Protein AF-A0A975SYF8-F1 (afdb_monomer_lite)

Radius of gyration: 18.4 Å; chains: 1; bounding box: 48×23×55 Å

Secondary structure (DSSP, 8-state):
----------EEEETTEEEEPPHHHHHHHTTPPP-S---HHHHHHHHHHHHHHHHTTTTHHHHHHHHHHHHHHHHHHHHHHHHHTT---TT------SSPP--------PPPP-

pLDDT: mean 90.51, std 9.13, range [39.94, 97.56]

Structure (mmCIF, N/CA/C/O backbone):
data_AF-A0A975SYF8-F1
#
_entry.id   AF-A0A975SYF8-F1
#
loop_
_atom_site.group_PDB
_atom_site.id
_atom_site.type_symbol
_atom_site.label_atom_id
_atom_site.label_alt_id
_atom_site.label_comp_id
_atom_site.label_asym_id
_atom_site.label_entity_id
_atom_site.label_seq_id
_atom_site.pdbx_PDB_ins_code
_atom_site.Cartn_x
_atom_site.Cartn_y
_atom_site.Cartn_z
_atom_site.occupancy
_atom_site.B_iso_or_equiv
_atom_site.auth_seq_id
_atom_site.auth_comp_id
_atom_site.auth_asym_id
_atom_site.auth_atom_id
_atom_site.pdbx_PDB_model_num
ATOM 1 N N . MET A 1 1 ? -13.168 -9.586 18.277 1.00 66.31 1 MET A N 1
ATOM 2 C CA . MET A 1 1 ? -13.260 -10.196 16.934 1.00 66.31 1 MET A CA 1
ATOM 3 C C . MET A 1 1 ? -12.189 -9.547 16.083 1.00 66.31 1 MET A C 1
ATOM 5 O O . MET A 1 1 ? -12.018 -8.342 16.220 1.00 66.31 1 MET A O 1
ATOM 9 N N . VAL A 1 2 ? -11.460 -10.332 15.295 1.00 74.56 2 VAL A N 1
ATOM 10 C CA . VAL A 1 2 ? -10.488 -9.844 14.306 1.00 74.56 2 VAL A CA 1
ATOM 11 C C . VAL A 1 2 ? -11.152 -9.941 12.933 1.00 74.56 2 VAL A C 1
ATOM 13 O O . VAL A 1 2 ? -11.939 -10.861 12.712 1.00 74.56 2 VAL A O 1
ATOM 16 N N . VAL A 1 3 ? -10.892 -8.968 12.065 1.00 82.06 3 VAL A N 1
ATOM 17 C CA . VAL A 1 3 ? -11.320 -8.963 10.662 1.00 82.06 3 VAL A CA 1
ATOM 18 C C . VAL A 1 3 ? -10.054 -8.895 9.821 1.00 82.06 3 VAL A C 1
ATOM 20 O O . VAL A 1 3 ? -9.170 -8.101 10.132 1.00 82.06 3 VAL A O 1
ATOM 23 N N . GLU A 1 4 ? -9.973 -9.736 8.797 1.00 86.25 4 GLU A N 1
ATOM 24 C CA . GLU A 1 4 ? -8.899 -9.713 7.806 1.00 86.25 4 GLU A CA 1
ATOM 25 C C . GLU A 1 4 ? -9.446 -9.135 6.504 1.00 86.25 4 GLU A C 1
ATOM 27 O O . GLU A 1 4 ? -10.523 -9.525 6.048 1.00 86.25 4 GLU A O 1
ATOM 32 N N . GLU A 1 5 ? -8.713 -8.193 5.919 1.00 87.31 5 GLU A N 1
ATOM 33 C CA . GLU A 1 5 ? -9.082 -7.541 4.668 1.00 87.31 5 GLU A CA 1
ATOM 34 C C . GLU A 1 5 ? -7.820 -7.258 3.850 1.00 87.31 5 GLU A C 1
ATOM 36 O O . GLU A 1 5 ? -6.797 -6.846 4.399 1.00 87.31 5 GLU A O 1
ATOM 41 N N . ALA A 1 6 ? -7.890 -7.493 2.539 1.00 91.31 6 ALA A N 1
ATOM 42 C CA . ALA A 1 6 ? -6.802 -7.228 1.609 1.00 91.31 6 ALA A CA 1
ATOM 43 C C . ALA A 1 6 ? -7.186 -6.063 0.696 1.00 91.31 6 ALA A C 1
ATOM 45 O O . ALA A 1 6 ? -8.234 -6.092 0.052 1.00 91.31 6 ALA A O 1
ATOM 46 N N . HIS A 1 7 ? -6.308 -5.066 0.620 1.00 92.06 7 HIS A N 1
ATOM 47 C CA . HIS A 1 7 ? -6.491 -3.874 -0.204 1.00 92.06 7 HIS A CA 1
ATOM 48 C C . HIS A 1 7 ? -5.339 -3.727 -1.186 1.00 92.06 7 HIS A C 1
ATOM 50 O O . HIS A 1 7 ? -4.208 -4.127 -0.907 1.00 92.06 7 HIS A O 1
ATOM 56 N N . LEU A 1 8 ? -5.632 -3.130 -2.336 1.00 94.81 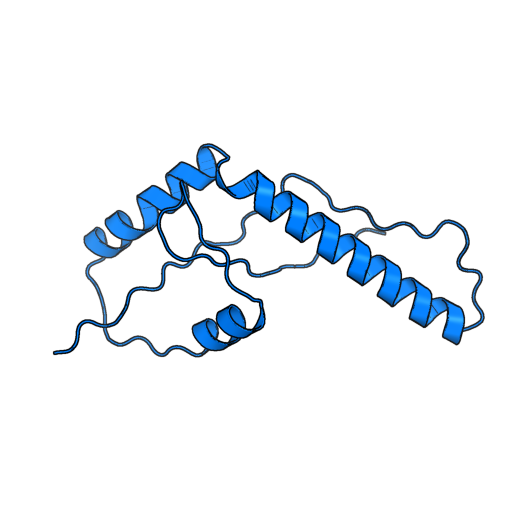8 LEU A N 1
ATOM 57 C CA . LEU A 1 8 ? -4.624 -2.790 -3.327 1.00 94.81 8 LEU A CA 1
ATOM 58 C C . LEU A 1 8 ? -4.226 -1.329 -3.160 1.00 94.81 8 LEU A C 1
ATOM 60 O O . LEU A 1 8 ? -5.080 -0.454 -3.077 1.00 94.81 8 LEU A O 1
ATOM 64 N N . ALA A 1 9 ? -2.923 -1.081 -3.169 1.00 95.56 9 ALA A N 1
ATOM 65 C CA . ALA A 1 9 ? -2.353 0.247 -3.291 1.00 95.56 9 ALA A CA 1
ATOM 66 C C . ALA A 1 9 ? -1.379 0.227 -4.470 1.00 95.56 9 ALA A C 1
ATOM 68 O O . ALA A 1 9 ? -0.606 -0.722 -4.625 1.00 95.56 9 ALA A O 1
ATOM 69 N N . ALA A 1 10 ? -1.418 1.258 -5.308 1.00 96.81 10 ALA A N 1
ATOM 70 C CA . ALA A 1 10 ? -0.513 1.381 -6.441 1.00 96.81 10 ALA A CA 1
ATOM 71 C C . ALA A 1 10 ? -0.025 2.818 -6.585 1.00 96.81 10 ALA A C 1
ATOM 73 O O . ALA A 1 10 ? -0.711 3.769 -6.210 1.00 96.81 10 ALA A O 1
ATOM 74 N N . PHE A 1 11 ? 1.155 2.968 -7.170 1.00 97.38 11 PHE A N 1
ATOM 75 C CA . PHE A 1 11 ? 1.750 4.261 -7.459 1.00 97.38 11 PHE A CA 1
ATOM 76 C C . PHE A 1 11 ? 2.434 4.248 -8.828 1.00 97.38 11 PHE A C 1
ATOM 78 O O . PHE A 1 11 ? 2.736 3.195 -9.390 1.00 97.38 11 PHE A O 1
ATOM 85 N N . THR A 1 12 ? 2.695 5.443 -9.345 1.00 96.38 12 THR A N 1
ATOM 86 C CA . THR A 1 12 ? 3.597 5.693 -10.478 1.00 96.38 12 THR A CA 1
ATOM 87 C C . THR A 1 12 ? 4.812 6.494 -10.014 1.00 96.38 12 THR A C 1
ATOM 89 O O . THR A 1 12 ? 4.815 7.047 -8.914 1.00 96.38 12 THR A O 1
ATOM 92 N N . GLY A 1 13 ? 5.858 6.562 -10.838 1.00 93.81 13 GLY A N 1
ATOM 93 C CA . GLY A 1 13 ? 7.137 7.161 -10.448 1.00 93.81 13 GLY A CA 1
ATOM 94 C C . GLY A 1 13 ? 8.066 6.149 -9.779 1.00 93.81 13 GLY A C 1
ATOM 95 O O . GLY A 1 13 ? 7.937 4.944 -9.995 1.00 93.81 13 GLY A O 1
ATOM 96 N N . THR A 1 14 ? 9.037 6.636 -9.008 1.00 93.75 14 THR A N 1
ATOM 97 C CA . THR A 1 14 ? 9.987 5.773 -8.293 1.00 93.75 14 THR A CA 1
ATOM 98 C C . THR A 1 14 ? 9.456 5.422 -6.900 1.00 93.75 14 THR A C 1
ATOM 100 O O . THR A 1 14 ? 8.716 6.215 -6.319 1.00 93.75 14 THR A O 1
ATOM 103 N N . PRO A 1 15 ? 9.854 4.280 -6.314 1.00 93.75 15 PRO A N 1
ATOM 104 C CA . PRO A 1 15 ? 9.462 3.918 -4.949 1.00 93.75 15 PRO A CA 1
ATOM 105 C C . PRO A 1 15 ? 9.889 4.934 -3.874 1.00 93.75 15 PRO A C 1
ATOM 107 O O . PRO A 1 15 ? 9.246 5.025 -2.834 1.00 93.75 15 PRO A O 1
ATOM 110 N N . ASP A 1 16 ? 10.942 5.718 -4.130 1.00 92.12 16 ASP A N 1
ATOM 111 C CA . ASP A 1 16 ? 11.415 6.774 -3.221 1.00 92.12 16 ASP A CA 1
ATOM 112 C C . ASP A 1 16 ? 10.611 8.079 -3.334 1.00 92.12 16 ASP A C 1
ATOM 114 O O . ASP A 1 16 ? 10.655 8.919 -2.438 1.00 92.12 16 ASP A O 1
ATOM 118 N N . ASN A 1 17 ? 9.886 8.269 -4.439 1.00 94.06 17 ASN A N 1
ATOM 119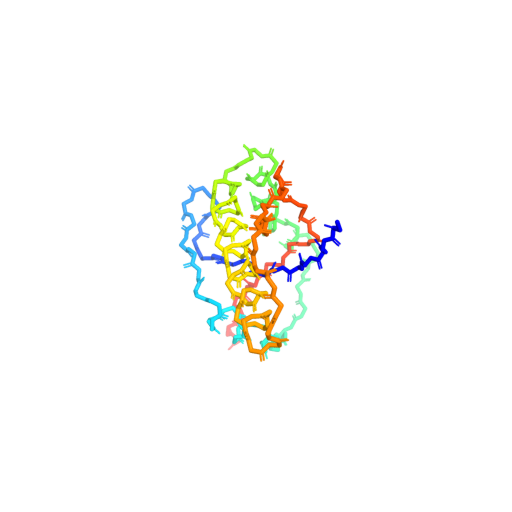 C CA . ASN A 1 17 ? 9.007 9.416 -4.651 1.00 94.06 17 ASN A CA 1
ATOM 120 C C . ASN A 1 17 ? 7.716 8.978 -5.373 1.00 94.06 17 ASN A C 1
ATOM 122 O O . ASN A 1 17 ? 7.502 9.328 -6.542 1.00 94.06 17 ASN A O 1
ATOM 126 N N . PRO A 1 18 ? 6.878 8.163 -4.706 1.00 96.69 18 PRO A N 1
ATOM 127 C CA . PRO A 1 18 ? 5.714 7.554 -5.325 1.00 96.69 18 PRO A CA 1
ATOM 128 C C . PRO A 1 18 ? 4.589 8.576 -5.507 1.00 96.69 18 PRO A C 1
ATOM 130 O O . PRO A 1 18 ? 4.232 9.318 -4.593 1.00 96.69 18 PRO A O 1
ATOM 133 N N . THR A 1 19 ? 3.965 8.563 -6.681 1.00 97.56 19 THR A N 1
ATOM 134 C CA . THR A 1 19 ? 2.681 9.231 -6.924 1.00 97.56 19 THR A CA 1
ATOM 135 C C . THR A 1 19 ? 1.569 8.195 -6.825 1.00 97.56 19 THR A C 1
ATOM 137 O O . THR A 1 19 ? 1.345 7.431 -7.768 1.00 97.56 19 THR A O 1
ATOM 140 N N . TRP A 1 20 ? 0.913 8.135 -5.666 1.00 97.44 20 TRP A N 1
ATOM 141 C CA . TRP A 1 20 ? -0.156 7.178 -5.375 1.00 97.44 20 TRP A CA 1
ATOM 142 C C . TRP A 1 20 ? -1.385 7.399 -6.259 1.00 97.44 20 TRP A C 1
ATOM 144 O O . TRP A 1 20 ? -1.769 8.533 -6.549 1.00 97.44 20 TRP A O 1
ATOM 154 N N . LEU A 1 21 ? -1.982 6.296 -6.702 1.00 97.38 21 LEU A N 1
ATOM 155 C CA . LEU A 1 21 ? -3.132 6.274 -7.598 1.00 97.38 21 LEU A CA 1
ATOM 156 C C . LEU A 1 21 ? -4.441 6.141 -6.813 1.00 97.38 21 LEU A C 1
ATOM 158 O O . LEU A 1 21 ? -4.457 5.618 -5.702 1.00 97.38 21 LEU A O 1
ATOM 162 N N . SER A 1 2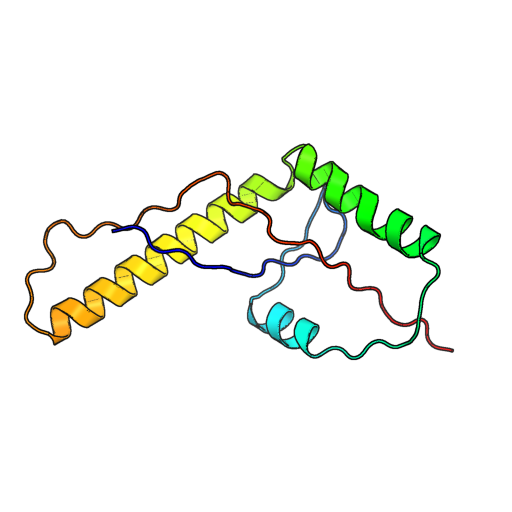2 ? -5.546 6.588 -7.411 1.00 96.19 22 SER A N 1
ATOM 163 C CA . SER A 1 22 ? -6.885 6.374 -6.853 1.00 96.19 22 SER A CA 1
ATOM 164 C C . SER A 1 22 ? -7.334 4.918 -6.997 1.00 96.19 22 SER A C 1
ATOM 166 O O . SER A 1 22 ? -6.971 4.258 -7.972 1.00 96.19 22 SER A O 1
ATOM 168 N N . ASP A 1 23 ? -8.208 4.457 -6.098 1.00 93.75 23 ASP A N 1
ATOM 169 C CA . ASP A 1 23 ? -8.822 3.118 -6.150 1.00 93.75 23 ASP A CA 1
ATOM 170 C C . ASP A 1 23 ? -9.458 2.816 -7.522 1.00 93.75 23 ASP A C 1
ATOM 172 O O . ASP A 1 23 ? -9.348 1.701 -8.029 1.00 93.75 23 ASP A O 1
ATOM 176 N N . GLU A 1 24 ? -10.070 3.818 -8.163 1.00 96.06 24 GLU A N 1
ATOM 177 C CA . GLU A 1 24 ? -10.634 3.708 -9.517 1.00 96.06 24 GLU A CA 1
ATOM 178 C C . GLU A 1 24 ? -9.554 3.410 -10.567 1.00 96.06 24 GLU A C 1
ATOM 180 O O . GLU A 1 24 ? -9.685 2.466 -11.346 1.00 96.06 24 GLU A O 1
ATOM 185 N N . THR A 1 25 ? -8.444 4.155 -10.538 1.00 96.56 25 THR A N 1
ATOM 186 C CA . THR A 1 25 ? -7.321 3.938 -11.463 1.00 96.56 25 THR A CA 1
ATOM 187 C C . THR A 1 25 ? -6.698 2.560 -11.245 1.00 96.56 25 THR A C 1
ATOM 189 O O . THR A 1 25 ? -6.361 1.868 -12.206 1.00 96.56 25 THR A O 1
ATOM 192 N N . VAL A 1 26 ? -6.563 2.129 -9.986 1.00 96.06 26 VAL A N 1
ATOM 193 C CA . VAL A 1 26 ? -6.070 0.786 -9.652 1.00 96.06 26 VAL A CA 1
ATOM 194 C C . VAL A 1 26 ? -7.00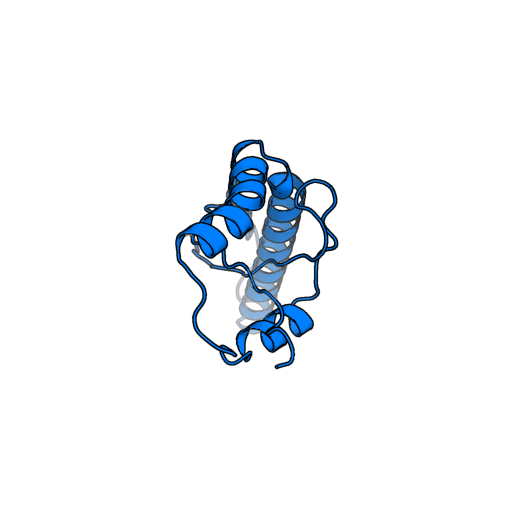4 -0.288 -10.206 1.00 96.06 26 VAL A C 1
ATOM 196 O O . VAL A 1 26 ? -6.538 -1.229 -10.847 1.00 96.06 26 VAL A O 1
ATOM 199 N N . ALA A 1 27 ? -8.317 -0.138 -10.021 1.00 94.75 27 ALA A N 1
ATOM 200 C CA . ALA A 1 27 ? -9.308 -1.078 -10.538 1.00 94.75 27 ALA A CA 1
ATOM 201 C C . ALA A 1 27 ? -9.282 -1.182 -12.072 1.00 94.75 27 ALA A C 1
ATOM 203 O O . ALA A 1 27 ? -9.494 -2.268 -12.616 1.00 94.75 27 ALA A O 1
ATOM 204 N N . ASP A 1 28 ? -8.998 -0.085 -12.775 1.00 94.69 28 ASP A N 1
ATOM 205 C CA . ASP A 1 28 ? -8.822 -0.093 -14.227 1.00 94.69 28 ASP A CA 1
ATOM 206 C C . ASP A 1 28 ? -7.523 -0.776 -14.662 1.00 94.69 28 ASP A C 1
ATOM 208 O O . ASP A 1 28 ? -7.541 -1.564 -15.611 1.00 94.69 28 ASP A O 1
ATOM 212 N N . LEU A 1 29 ? -6.417 -0.570 -13.941 1.00 93.12 29 LEU A N 1
ATOM 213 C CA . LEU A 1 29 ? -5.148 -1.252 -14.220 1.00 93.12 29 LEU A CA 1
ATOM 214 C C . LEU A 1 29 ? -5.267 -2.776 -14.109 1.00 93.12 29 LEU A C 1
ATOM 216 O O . LEU A 1 29 ? -4.689 -3.493 -14.923 1.00 93.12 29 LEU A O 1
ATOM 220 N N . LEU A 1 30 ? -6.063 -3.289 -13.168 1.00 91.81 30 LEU A N 1
ATOM 221 C CA . LEU A 1 30 ? -6.294 -4.734 -13.020 1.00 91.81 30 LEU A CA 1
ATOM 222 C C . LEU A 1 30 ? -7.003 -5.373 -14.223 1.00 91.81 30 LEU A C 1
ATOM 224 O O . LEU A 1 30 ? -6.979 -6.595 -14.364 1.00 91.81 30 LEU A O 1
ATOM 228 N N . LYS A 1 31 ? -7.630 -4.571 -15.091 1.00 93.69 31 LYS A N 1
ATOM 229 C CA . LYS A 1 31 ? -8.272 -5.041 -16.328 1.00 93.69 31 LYS A CA 1
ATOM 230 C C . LYS A 1 31 ? -7.287 -5.124 -17.499 1.00 93.69 31 LYS A C 1
ATOM 232 O O . LYS A 1 31 ? -7.677 -5.565 -18.579 1.00 93.69 31 LYS A O 1
ATOM 237 N N . ALA A 1 32 ? -6.039 -4.683 -17.321 1.00 91.25 32 ALA A N 1
ATOM 238 C CA . ALA A 1 32 ? -5.043 -4.689 -18.382 1.00 91.25 32 ALA A CA 1
ATOM 239 C C . ALA A 1 32 ? -4.724 -6.118 -18.845 1.00 91.25 32 ALA A C 1
ATOM 241 O O . ALA A 1 32 ? -4.511 -7.029 -18.046 1.00 91.25 32 ALA A O 1
ATOM 242 N N . THR A 1 33 ? -4.646 -6.304 -20.161 1.00 89.56 33 THR A N 1
ATOM 243 C CA . THR A 1 33 ? -4.231 -7.569 -20.772 1.00 89.56 33 THR A CA 1
ATOM 244 C C . THR A 1 33 ? -2.728 -7.553 -21.052 1.00 89.56 33 THR A C 1
ATOM 246 O O . THR A 1 33 ? -2.239 -6.555 -21.591 1.00 89.56 33 THR A O 1
ATOM 249 N N . PRO A 1 34 ? -1.984 -8.636 -20.762 1.00 88.00 34 PRO A N 1
ATOM 250 C CA . PRO A 1 34 ? -0.566 -8.719 -21.099 1.00 88.00 34 PRO A CA 1
ATOM 251 C C . PRO A 1 34 ? -0.328 -8.489 -22.597 1.00 88.00 34 PRO A C 1
ATOM 253 O O . PRO A 1 34 ? -0.922 -9.167 -23.433 1.00 88.00 34 PRO A O 1
ATOM 256 N N . ALA A 1 35 ? 0.562 -7.554 -22.937 1.00 88.75 35 ALA A N 1
ATOM 257 C CA . ALA A 1 35 ? 0.931 -7.276 -24.329 1.00 88.75 35 ALA A CA 1
ATOM 258 C C . ALA A 1 35 ? 1.900 -8.324 -24.913 1.00 88.75 35 ALA A C 1
ATOM 260 O O . ALA A 1 35 ? 2.051 -8.436 -26.126 1.00 88.75 35 ALA A O 1
ATOM 261 N N . GLY A 1 36 ? 2.566 -9.097 -24.054 1.00 87.94 36 GLY A N 1
ATOM 262 C CA . GLY A 1 36 ? 3.528 -10.118 -24.445 1.00 87.94 36 GLY A CA 1
ATOM 263 C C . GLY A 1 36 ? 4.329 -10.625 -23.251 1.00 87.94 36 GLY A C 1
ATOM 264 O O . GLY A 1 36 ? 4.172 -10.147 -22.128 1.00 87.94 36 GLY A O 1
ATOM 265 N N . ASN A 1 37 ? 5.200 -11.599 -23.509 1.00 87.38 37 ASN A N 1
ATOM 266 C CA . ASN A 1 37 ? 6.124 -12.117 -22.506 1.00 87.38 37 ASN A CA 1
ATOM 267 C C . ASN A 1 37 ? 7.395 -11.268 -22.454 1.00 87.38 37 ASN A C 1
ATOM 269 O O . ASN A 1 37 ? 7.873 -10.773 -23.474 1.00 87.38 37 ASN A O 1
ATOM 273 N N . MET A 1 38 ? 7.978 -11.168 -21.266 1.00 88.50 38 MET A N 1
ATOM 274 C CA . MET A 1 38 ? 9.244 -10.484 -21.021 1.00 88.50 38 MET A CA 1
ATOM 275 C C . MET A 1 38 ? 10.267 -11.482 -20.455 1.00 88.50 38 MET A C 1
ATOM 277 O O . MET A 1 38 ? 9.871 -12.3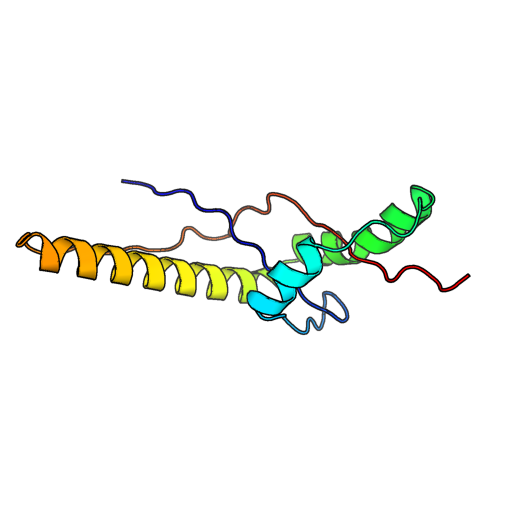78 -19.704 1.00 88.50 38 MET A O 1
ATOM 281 N N . PRO A 1 39 ? 11.572 -11.350 -20.772 1.00 93.31 39 PRO A N 1
ATOM 282 C CA . PRO A 1 39 ? 12.604 -12.167 -20.142 1.00 93.31 39 PRO A CA 1
ATOM 283 C C . PRO A 1 39 ? 12.578 -12.039 -18.613 1.00 93.31 39 PRO A C 1
ATOM 285 O O . PRO A 1 39 ? 12.489 -10.937 -18.074 1.00 93.31 39 PRO A O 1
ATOM 288 N N . GLU A 1 40 ? 12.721 -13.159 -17.904 1.00 93.50 40 GLU A N 1
ATOM 289 C CA . GLU A 1 40 ? 12.664 -13.197 -16.435 1.00 93.50 40 GLU A CA 1
ATOM 290 C C . GLU A 1 40 ? 13.698 -12.267 -15.778 1.00 93.50 40 GLU A C 1
ATOM 292 O O . GLU A 1 40 ? 13.391 -11.577 -14.806 1.00 93.50 40 GLU A O 1
ATOM 297 N N . SER A 1 41 ? 14.915 -12.203 -16.329 1.00 95.12 41 SER A N 1
ATOM 298 C CA . SER A 1 41 ? 15.980 -11.316 -15.841 1.00 95.12 41 SER A CA 1
ATOM 299 C C . SER A 1 41 ? 15.576 -9.843 -15.884 1.00 95.12 41 SER A C 1
ATOM 301 O O . SER A 1 41 ? 15.878 -9.092 -14.959 1.00 95.12 41 SER A O 1
ATOM 303 N N . MET A 1 42 ? 14.853 -9.446 -16.930 1.00 93.31 42 MET A N 1
ATOM 304 C CA . MET A 1 42 ? 14.336 -8.095 -17.090 1.00 93.31 42 MET A CA 1
ATOM 305 C C . MET A 1 42 ? 13.205 -7.825 -16.090 1.00 93.31 42 MET A C 1
ATOM 307 O O . MET A 1 42 ? 13.228 -6.801 -15.414 1.00 93.31 42 MET A O 1
ATOM 311 N N . GLY A 1 43 ? 12.275 -8.770 -15.910 1.00 93.38 43 GLY A N 1
ATOM 312 C CA . GLY A 1 43 ? 11.222 -8.659 -14.893 1.00 93.38 43 GLY A CA 1
ATOM 313 C C . GLY A 1 43 ? 11.774 -8.495 -13.473 1.00 93.38 43 GLY A C 1
ATOM 314 O O . GLY A 1 43 ? 11.322 -7.620 -12.735 1.00 93.38 43 GLY A O 1
ATOM 315 N N . LYS A 1 44 ? 12.809 -9.269 -13.115 1.00 95.50 44 LYS A N 1
ATOM 316 C CA . LYS A 1 44 ? 13.518 -9.123 -11.833 1.00 95.50 44 LYS A CA 1
ATOM 317 C C . LYS A 1 44 ? 14.145 -7.739 -11.693 1.00 95.50 44 LYS A C 1
ATOM 319 O O . LYS A 1 44 ? 13.930 -7.084 -10.682 1.00 95.50 44 LYS A O 1
ATOM 324 N N . ALA A 1 45 ? 14.857 -7.267 -12.716 1.00 94.50 45 ALA A N 1
ATOM 325 C CA . ALA A 1 45 ? 15.481 -5.946 -12.686 1.00 94.50 45 ALA A CA 1
ATOM 326 C C . ALA A 1 45 ? 14.464 -4.809 -12.472 1.00 94.50 45 ALA A C 1
ATOM 328 O O . ALA A 1 45 ? 14.768 -3.856 -11.761 1.00 94.50 45 ALA A O 1
ATOM 329 N N . PHE A 1 46 ? 13.258 -4.921 -13.039 1.00 93.25 46 PHE A N 1
ATOM 330 C CA . PHE A 1 46 ? 12.206 -3.918 -12.859 1.00 93.25 46 PHE A CA 1
ATOM 331 C C . PHE A 1 46 ? 11.581 -3.919 -11.462 1.00 93.25 46 PHE A C 1
ATOM 333 O O . PHE A 1 46 ? 11.277 -2.847 -10.946 1.00 93.25 46 PHE A O 1
ATOM 340 N N . ILE A 1 47 ? 11.371 -5.089 -10.852 1.00 95.75 47 ILE A N 1
ATOM 341 C CA . ILE A 1 47 ? 10.681 -5.175 -9.556 1.00 95.75 47 ILE A CA 1
ATOM 342 C C . ILE A 1 47 ? 11.621 -4.972 -8.358 1.00 95.75 47 ILE A C 1
ATOM 344 O O . ILE A 1 47 ? 11.170 -4.493 -7.318 1.00 95.75 47 ILE A O 1
ATOM 348 N N . THR A 1 48 ? 12.917 -5.291 -8.490 1.00 96.94 48 THR A N 1
ATOM 349 C CA . THR A 1 48 ? 13.898 -5.204 -7.392 1.00 96.94 48 THR A CA 1
ATOM 350 C C . THR A 1 48 ? 13.908 -3.845 -6.678 1.00 96.94 48 THR A C 1
ATOM 352 O O . THR A 1 48 ? 13.795 -3.859 -5.455 1.00 96.94 48 THR A O 1
ATOM 355 N N . PRO A 1 49 ? 13.942 -2.680 -7.362 1.00 96.06 49 PRO A N 1
ATOM 356 C CA . PRO A 1 49 ? 13.938 -1.386 -6.673 1.00 96.06 49 PRO A CA 1
ATOM 357 C C . PRO A 1 49 ? 12.715 -1.181 -5.768 1.00 96.06 49 PRO A C 1
ATOM 359 O O . PRO A 1 49 ? 12.826 -0.623 -4.679 1.00 96.06 49 PRO A O 1
ATOM 362 N N . THR A 1 50 ? 11.544 -1.664 -6.193 1.00 96.75 50 THR A N 1
ATOM 363 C CA . THR A 1 50 ? 10.308 -1.589 -5.403 1.00 96.75 50 THR A CA 1
ATOM 364 C C . THR A 1 50 ? 10.375 -2.494 -4.174 1.00 96.75 50 THR A C 1
ATOM 366 O O . THR A 1 50 ? 9.958 -2.087 -3.091 1.00 96.75 50 THR A O 1
ATOM 369 N N . LEU A 1 51 ? 10.932 -3.701 -4.315 1.00 97.19 51 LEU A N 1
ATOM 370 C CA . LEU A 1 51 ? 11.140 -4.615 -3.187 1.00 97.19 51 LEU A CA 1
ATOM 371 C C . LEU A 1 51 ? 12.155 -4.055 -2.182 1.00 97.19 51 LEU A C 1
ATOM 373 O O . LEU A 1 51 ? 11.931 -4.136 -0.976 1.00 97.19 51 LEU A O 1
ATOM 377 N N . ASP A 1 52 ? 13.237 -3.444 -2.663 1.00 97.44 52 ASP A N 1
ATOM 378 C CA . ASP A 1 52 ? 14.251 -2.823 -1.811 1.00 97.44 52 ASP A CA 1
ATOM 379 C C . ASP A 1 52 ? 13.668 -1.649 -1.014 1.00 97.44 52 ASP A C 1
ATOM 381 O O . ASP A 1 52 ? 13.874 -1.572 0.197 1.00 97.44 52 ASP A O 1
ATOM 385 N N . ALA A 1 53 ? 12.879 -0.781 -1.652 1.00 96.06 53 ALA A N 1
ATOM 386 C CA . ALA A 1 53 ? 12.203 0.330 -0.982 1.00 96.06 53 ALA A CA 1
ATOM 387 C C . ALA A 1 53 ? 11.150 -0.135 0.042 1.00 96.06 53 ALA A C 1
ATOM 389 O O . ALA A 1 53 ? 11.007 0.474 1.104 1.00 96.06 53 ALA A O 1
ATOM 390 N N . LEU A 1 54 ? 10.438 -1.237 -0.234 1.00 95.44 54 LEU A N 1
ATOM 391 C CA . LEU A 1 54 ? 9.551 -1.879 0.744 1.00 95.44 54 LEU A CA 1
ATOM 392 C C . LEU A 1 54 ? 10.331 -2.371 1.966 1.00 95.44 54 LEU A C 1
ATOM 394 O O . LEU A 1 54 ? 9.948 -2.059 3.092 1.00 95.44 54 LEU A O 1
ATOM 398 N N . ASN A 1 55 ? 11.445 -3.077 1.755 1.00 95.69 55 ASN A N 1
ATOM 399 C CA . ASN A 1 55 ? 12.300 -3.581 2.835 1.00 95.69 55 ASN A CA 1
ATOM 400 C C . ASN A 1 55 ? 12.922 -2.453 3.670 1.00 95.69 55 ASN A C 1
ATOM 402 O O . ASN A 1 55 ? 13.118 -2.607 4.874 1.00 95.69 55 ASN A O 1
ATOM 406 N N . GLN A 1 56 ? 13.211 -1.312 3.043 1.00 95.88 56 GLN A N 1
ATOM 407 C CA . GLN A 1 56 ? 13.714 -0.108 3.711 1.00 95.88 56 GLN A CA 1
ATOM 408 C C . GLN A 1 56 ? 12.607 0.698 4.411 1.00 95.88 56 GLN A C 1
ATOM 410 O O . GLN A 1 56 ? 12.896 1.658 5.123 1.00 95.88 56 GLN A O 1
ATOM 415 N N . GLY A 1 57 ? 11.338 0.316 4.245 1.00 95.19 57 GLY A N 1
ATOM 416 C CA . GLY A 1 57 ? 10.206 0.958 4.905 1.00 95.19 57 GLY A CA 1
ATOM 417 C C . GLY A 1 57 ? 9.665 2.203 4.193 1.00 95.19 57 GLY A C 1
ATOM 418 O O . GLY A 1 57 ? 8.749 2.834 4.719 1.00 95.19 57 GLY A O 1
ATOM 419 N N . HIS A 1 58 ? 10.171 2.560 3.005 1.00 95.38 58 HIS A N 1
ATOM 420 C CA . HIS A 1 58 ? 9.862 3.834 2.331 1.00 95.38 58 HIS A CA 1
ATOM 421 C C . HIS A 1 58 ? 8.367 4.001 2.023 1.00 95.38 58 HIS A C 1
ATOM 423 O O . HIS A 1 58 ? 7.832 5.106 2.078 1.00 95.38 58 HIS A O 1
ATOM 429 N N . LEU A 1 59 ? 7.669 2.896 1.750 1.00 96.00 59 LEU A N 1
ATOM 430 C CA . LEU A 1 59 ? 6.248 2.912 1.395 1.00 96.00 59 LEU A CA 1
ATOM 431 C C . LEU A 1 59 ? 5.311 2.758 2.605 1.00 96.00 59 LEU A C 1
ATOM 433 O O . LEU A 1 59 ? 4.111 3.010 2.490 1.00 96.00 59 LEU A O 1
ATOM 437 N N . PHE A 1 60 ? 5.827 2.372 3.778 1.00 95.94 60 PHE A N 1
ATOM 438 C CA . PHE A 1 60 ? 4.988 2.000 4.924 1.00 95.94 60 PHE A CA 1
ATOM 439 C C . PHE A 1 60 ? 4.254 3.172 5.569 1.00 95.94 60 PHE A C 1
ATOM 441 O O . PHE A 1 60 ? 3.231 2.940 6.212 1.00 95.94 60 PHE A O 1
ATOM 448 N N . ALA A 1 61 ? 4.723 4.410 5.387 1.00 95.44 61 ALA A N 1
ATOM 449 C CA . ALA A 1 61 ? 3.992 5.590 5.843 1.00 95.44 61 ALA A CA 1
ATOM 450 C C . ALA A 1 61 ? 2.612 5.664 5.166 1.00 95.44 61 ALA A C 1
ATOM 452 O O . ALA A 1 61 ? 1.589 5.628 5.842 1.00 95.44 61 ALA A O 1
ATOM 453 N N . HIS A 1 62 ? 2.578 5.624 3.830 1.00 95.81 62 HIS A N 1
ATOM 454 C CA . HIS A 1 62 ? 1.319 5.651 3.086 1.00 95.81 62 HIS A CA 1
ATOM 455 C C . HIS A 1 62 ? 0.459 4.408 3.347 1.00 95.81 62 HIS A C 1
ATOM 457 O O . HIS A 1 62 ? -0.745 4.523 3.551 1.00 95.81 62 HIS A O 1
ATOM 463 N N . LEU A 1 63 ? 1.066 3.216 3.391 1.00 96.12 63 LEU A N 1
ATOM 464 C CA . LEU A 1 63 ? 0.323 1.985 3.683 1.00 96.12 63 LEU A CA 1
ATOM 465 C C . LEU A 1 63 ? -0.306 2.007 5.086 1.00 96.12 63 LEU A C 1
ATOM 467 O O . LEU A 1 63 ? -1.406 1.493 5.282 1.00 96.12 63 LEU A O 1
ATOM 471 N N . SER A 1 64 ? 0.360 2.642 6.054 1.00 96.19 64 SER A N 1
ATOM 472 C CA . SER A 1 64 ? -0.179 2.844 7.401 1.00 96.19 64 SER A CA 1
ATOM 473 C C . SER A 1 64 ? -1.370 3.801 7.409 1.00 96.19 64 SER A C 1
ATOM 475 O O . SER A 1 64 ? -2.332 3.544 8.133 1.00 96.19 64 SER A O 1
ATOM 477 N N . ASP A 1 65 ? -1.324 4.878 6.626 1.00 96.50 65 ASP A N 1
ATOM 478 C CA . ASP A 1 65 ? -2.424 5.846 6.511 1.00 96.50 65 ASP A CA 1
ATOM 479 C C . ASP A 1 65 ? -3.630 5.246 5.772 1.00 96.50 65 ASP A C 1
ATOM 481 O O . ASP A 1 65 ? -4.785 5.431 6.172 1.00 96.50 65 ASP A O 1
ATOM 485 N N . ALA A 1 66 ? -3.369 4.457 4.726 1.00 95.31 66 ALA A N 1
ATOM 486 C CA . ALA A 1 66 ? -4.396 3.705 4.016 1.00 95.31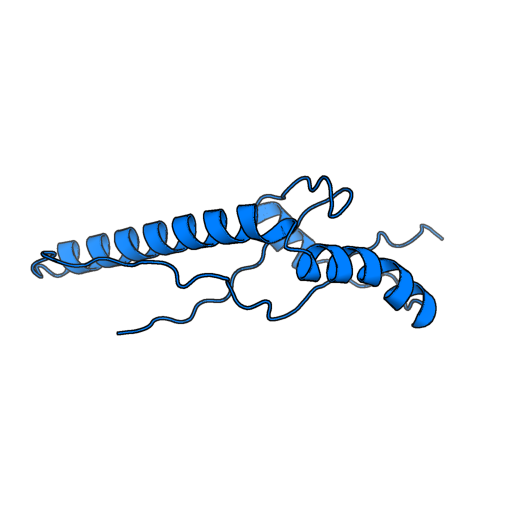 66 ALA A CA 1
ATOM 487 C C . ALA A 1 66 ? -5.089 2.702 4.953 1.00 95.31 66 ALA A C 1
ATOM 489 O O . ALA A 1 66 ? -6.317 2.634 4.987 1.00 95.31 66 ALA A O 1
ATOM 490 N N . ALA A 1 67 ? -4.325 1.980 5.780 1.00 95.31 67 ALA A N 1
ATOM 491 C CA . ALA A 1 67 ? -4.880 1.046 6.756 1.00 95.31 67 ALA A CA 1
ATOM 492 C C . ALA A 1 67 ? -5.778 1.735 7.800 1.00 95.31 67 ALA A C 1
ATOM 494 O O . ALA A 1 67 ? -6.843 1.210 8.130 1.00 95.31 67 ALA A O 1
ATOM 495 N N . ASP A 1 68 ? -5.397 2.921 8.292 1.00 96.00 68 ASP A N 1
ATOM 496 C CA . ASP A 1 68 ? -6.246 3.700 9.207 1.00 96.00 68 ASP A CA 1
ATOM 497 C C . ASP A 1 68 ? -7.539 4.160 8.535 1.00 96.00 68 ASP A C 1
ATOM 499 O O . ASP A 1 68 ? -8.611 4.082 9.138 1.00 96.00 68 ASP A O 1
ATOM 503 N N . THR A 1 69 ? -7.448 4.589 7.276 1.00 95.06 69 THR A N 1
ATOM 504 C CA . THR A 1 69 ? -8.616 4.983 6.482 1.00 95.06 69 THR A CA 1
ATOM 505 C C . THR A 1 69 ? -9.593 3.814 6.346 1.00 95.06 69 THR A C 1
ATOM 507 O O . THR A 1 69 ? -10.778 3.963 6.643 1.00 95.06 69 THR A O 1
ATOM 510 N N . LYS A 1 70 ? -9.101 2.614 6.009 1.00 93.31 70 LYS A N 1
ATOM 511 C CA . LYS A 1 70 ? -9.931 1.400 5.916 1.00 93.31 70 LYS A CA 1
ATOM 512 C C . LYS A 1 70 ? -10.519 0.977 7.261 1.00 93.31 70 LYS A C 1
ATOM 514 O O . LYS A 1 70 ? -11.692 0.613 7.331 1.00 93.31 70 LYS A O 1
ATOM 519 N N . ALA A 1 71 ? -9.762 1.100 8.351 1.00 93.50 71 ALA A N 1
ATOM 520 C CA . ALA A 1 71 ? -10.292 0.861 9.692 1.00 93.50 71 ALA A CA 1
ATOM 521 C C . ALA A 1 71 ? -11.458 1.809 10.027 1.00 93.50 71 ALA A C 1
ATOM 523 O O . ALA A 1 71 ? -12.457 1.364 10.598 1.00 93.50 71 ALA A O 1
ATOM 524 N N . GLN A 1 72 ? -11.365 3.086 9.641 1.00 94.38 72 GLN A N 1
ATOM 525 C CA . GLN A 1 72 ? -12.439 4.062 9.838 1.00 94.38 72 GLN A CA 1
ATOM 526 C C . GLN A 1 72 ? -13.668 3.754 8.968 1.00 94.38 72 GLN A C 1
ATOM 528 O O . GLN A 1 72 ? -14.787 3.748 9.481 1.00 94.38 72 GLN A O 1
ATOM 533 N N . GLU A 1 73 ? -13.477 3.429 7.685 1.00 92.56 73 GLU A N 1
ATOM 534 C CA . GLU A 1 73 ? -14.565 3.025 6.778 1.00 92.56 73 GLU A CA 1
ATOM 535 C C . GLU A 1 73 ? -15.339 1.811 7.322 1.00 92.56 73 GLU A C 1
ATOM 537 O O . GLU A 1 73 ? -16.578 1.775 7.287 1.00 92.56 73 GLU A O 1
ATOM 542 N N . LEU A 1 74 ? -14.616 0.832 7.875 1.00 91.31 74 LEU A N 1
ATOM 543 C CA . LEU A 1 74 ? -15.194 -0.363 8.479 1.00 91.31 74 LEU A CA 1
ATOM 544 C C . LEU A 1 74 ? -15.938 -0.051 9.789 1.00 91.31 74 LEU A C 1
ATOM 546 O O . LEU A 1 74 ? -17.045 -0.562 9.996 1.00 91.31 74 LEU A O 1
ATOM 550 N N . ASP A 1 75 ? -15.378 0.804 10.655 1.00 92.19 75 ASP A N 1
ATOM 551 C CA . ASP A 1 75 ? -16.056 1.289 11.868 1.00 92.19 75 ASP A CA 1
ATOM 552 C C . ASP A 1 75 ? -17.388 1.958 11.503 1.00 92.19 75 ASP A C 1
ATOM 554 O O . ASP A 1 75 ? -18.440 1.574 12.025 1.00 92.19 75 ASP A O 1
ATOM 558 N N . ASP A 1 76 ? -17.370 2.877 10.535 1.00 91.88 76 ASP A N 1
ATOM 559 C CA . ASP A 1 76 ? -18.552 3.605 10.074 1.00 91.88 76 ASP A CA 1
ATOM 560 C C . ASP A 1 76 ? -19.600 2.667 9.469 1.00 91.88 76 ASP A C 1
ATOM 562 O O . ASP A 1 76 ? -20.795 2.787 9.763 1.00 91.88 76 ASP A O 1
ATOM 566 N N . SER A 1 77 ? -19.170 1.697 8.657 1.00 89.62 77 SER A N 1
ATOM 567 C CA . SER A 1 77 ? -20.047 0.668 8.093 1.00 89.62 77 SER A CA 1
ATOM 568 C C . SER A 1 77 ? -20.757 -0.129 9.188 1.00 89.62 77 SER A C 1
ATOM 570 O O . SER A 1 77 ? -21.990 -0.227 9.202 1.00 89.62 77 SER A O 1
ATOM 572 N N . HIS A 1 78 ? -20.011 -0.617 10.181 1.00 89.19 78 HIS A N 1
ATOM 573 C CA . HIS A 1 78 ? -20.589 -1.352 11.302 1.00 89.19 78 HIS A CA 1
ATOM 574 C C . HIS A 1 78 ? -21.515 -0.491 12.166 1.00 89.19 78 HIS A C 1
ATOM 576 O O . HIS A 1 78 ? -22.552 -0.990 12.621 1.00 89.19 78 HIS A O 1
ATOM 582 N N . ARG A 1 79 ? -21.190 0.789 12.387 1.00 89.38 79 ARG A N 1
ATOM 583 C CA . ARG A 1 79 ? -22.079 1.717 13.101 1.00 89.38 79 ARG A CA 1
ATOM 584 C C . ARG A 1 79 ? -23.408 1.868 12.377 1.00 89.38 79 ARG A C 1
ATOM 586 O O . ARG A 1 79 ? -24.442 1.685 13.019 1.00 89.38 79 ARG A O 1
ATOM 593 N N . ARG A 1 80 ? -23.393 2.129 11.063 1.00 89.12 80 ARG A N 1
ATOM 594 C CA . ARG A 1 80 ? -24.617 2.272 10.252 1.00 89.12 80 ARG A CA 1
ATOM 595 C C . ARG A 1 80 ? -25.507 1.035 10.355 1.00 89.12 80 ARG A C 1
ATOM 597 O O . ARG A 1 80 ? -26.696 1.157 10.640 1.00 89.12 80 ARG A O 1
ATOM 604 N N . VAL A 1 81 ? -24.925 -0.157 10.201 1.00 87.81 81 VAL A N 1
ATOM 605 C CA . VAL A 1 81 ? -25.669 -1.426 10.292 1.00 87.81 81 VAL A CA 1
ATOM 606 C C . VAL A 1 81 ? -26.285 -1.622 11.683 1.00 87.81 81 VAL A C 1
ATOM 608 O O . VAL A 1 81 ? -27.457 -1.975 11.795 1.00 87.81 81 VAL A O 1
ATOM 611 N N . ARG A 1 82 ? -25.537 -1.355 12.763 1.00 85.69 82 ARG A N 1
ATOM 612 C CA . ARG A 1 82 ? -26.039 -1.535 14.140 1.00 85.69 82 ARG A CA 1
ATOM 613 C C . ARG A 1 82 ? -27.124 -0.533 14.521 1.00 85.69 82 ARG A C 1
ATOM 615 O O . ARG A 1 82 ? -28.064 -0.913 15.216 1.00 85.69 82 ARG A O 1
ATOM 622 N N . GLN A 1 83 ? -27.009 0.711 14.056 1.00 86.38 83 GLN A N 1
ATOM 623 C CA . GLN A 1 83 ? -28.044 1.731 14.238 1.00 86.38 83 GLN A CA 1
ATOM 624 C C . GLN A 1 83 ? -29.350 1.311 13.558 1.00 86.38 83 GLN A C 1
ATOM 626 O O . GLN A 1 83 ? -30.401 1.349 14.194 1.00 86.38 83 GLN A O 1
ATOM 631 N N . ALA A 1 84 ? -29.278 0.844 12.308 1.00 85.69 84 ALA A N 1
ATOM 632 C CA . ALA A 1 84 ? -30.446 0.360 11.574 1.00 85.69 84 ALA A CA 1
ATOM 633 C C . ALA A 1 84 ? -31.094 -0.873 12.235 1.00 85.69 84 ALA A C 1
ATOM 635 O O . ALA A 1 84 ? -32.312 -1.017 12.211 1.00 85.69 84 ALA A O 1
ATOM 636 N N . ALA A 1 85 ? -30.293 -1.732 12.873 1.00 84.19 85 ALA A N 1
ATOM 637 C CA . ALA A 1 85 ? -30.761 -2.911 13.603 1.00 84.19 85 ALA A CA 1
ATOM 638 C C . ALA A 1 85 ? -31.242 -2.623 15.045 1.00 84.19 85 ALA A C 1
ATOM 640 O O . ALA A 1 85 ? -31.507 -3.563 15.794 1.00 84.19 85 ALA A O 1
ATOM 641 N N . GLY A 1 86 ? -31.305 -1.357 15.483 1.00 78.62 86 GLY A N 1
ATOM 642 C CA . GLY A 1 86 ? -31.748 -0.981 16.836 1.00 78.62 86 GLY A CA 1
ATOM 643 C C . GLY A 1 86 ? -30.823 -1.446 17.971 1.00 78.62 86 GLY A C 1
ATOM 644 O O . GLY A 1 86 ? -31.223 -1.467 19.134 1.00 78.62 86 GLY A O 1
ATOM 645 N N . THR A 1 87 ? -29.585 -1.835 17.653 1.00 76.75 87 THR A N 1
ATOM 646 C CA . THR A 1 87 ? -28.609 -2.344 18.626 1.00 76.75 87 THR A CA 1
ATOM 647 C C . THR A 1 87 ? -27.771 -1.202 19.204 1.00 76.75 87 THR A C 1
ATOM 649 O O . THR A 1 87 ? -27.331 -0.307 18.483 1.00 76.75 87 THR A O 1
ATOM 652 N N . LEU A 1 88 ? -27.485 -1.243 20.510 1.00 73.12 88 LEU A N 1
ATOM 653 C CA . LEU A 1 88 ? -26.606 -0.267 21.164 1.00 73.12 88 LEU A CA 1
ATOM 654 C C . LEU A 1 88 ? -25.199 -0.260 20.527 1.00 73.12 88 LEU A C 1
ATOM 656 O O . LEU A 1 88 ? -24.512 -1.277 20.475 1.00 73.12 88 LEU A O 1
ATOM 660 N N . VAL A 1 89 ? -24.740 0.917 20.089 1.00 72.62 89 VAL A N 1
ATOM 661 C CA . VAL A 1 89 ? -23.451 1.130 19.384 1.00 72.62 89 VAL A CA 1
ATOM 662 C C . VAL A 1 89 ? -22.313 1.524 20.346 1.00 72.62 89 VAL A C 1
ATOM 664 O O . VAL A 1 89 ? -21.270 2.040 19.945 1.00 72.62 89 VAL A O 1
ATOM 667 N N . ARG A 1 90 ? -22.495 1.338 21.658 1.00 74.75 90 ARG A N 1
ATOM 668 C CA . ARG A 1 90 ? -21.525 1.802 22.659 1.00 74.75 90 ARG A CA 1
ATOM 669 C C . ARG A 1 90 ? -20.279 0.909 22.660 1.00 74.75 90 ARG A C 1
ATOM 671 O O . ARG A 1 90 ? -20.391 -0.305 22.771 1.00 74.75 90 ARG A O 1
ATOM 678 N N . GLY A 1 91 ? -19.097 1.523 22.570 1.00 77.38 91 GLY A N 1
ATOM 679 C CA . GLY A 1 91 ? -17.807 0.833 22.704 1.00 77.38 91 GLY A CA 1
ATOM 680 C C . GLY A 1 91 ? -17.308 0.090 21.459 1.00 77.38 91 GLY A C 1
ATOM 681 O O . GLY A 1 91 ? -16.278 -0.570 21.545 1.00 77.38 91 GLY A O 1
ATOM 682 N N . LEU A 1 92 ? -17.988 0.195 20.308 1.00 82.69 92 LEU A N 1
ATOM 683 C CA . LEU A 1 92 ? -17.420 -0.281 19.043 1.00 82.69 92 LEU A CA 1
ATOM 684 C C . LEU A 1 92 ? -16.234 0.611 18.654 1.00 82.69 92 LEU A C 1
ATOM 686 O O . LEU A 1 92 ? -16.382 1.835 18.626 1.00 82.69 92 LEU A O 1
ATOM 690 N N . ARG A 1 93 ? -15.085 -0.009 18.381 1.00 86.50 93 ARG A N 1
ATOM 691 C CA . ARG A 1 93 ? -13.887 0.628 17.838 1.00 86.50 93 ARG A CA 1
ATOM 692 C C . ARG A 1 93 ? -13.185 -0.365 16.923 1.00 86.50 93 ARG A C 1
ATOM 694 O O . ARG A 1 93 ? -12.917 -1.488 17.349 1.00 86.50 93 ARG A O 1
ATOM 701 N N . VAL A 1 94 ? -12.870 0.063 15.710 1.00 91.06 94 VAL A N 1
ATOM 702 C CA . VAL A 1 94 ? -11.974 -0.651 14.795 1.00 91.06 94 VAL A CA 1
ATOM 703 C C . VAL A 1 94 ? -10.626 0.067 14.785 1.00 91.06 94 VAL A C 1
ATOM 705 O O . VAL A 1 94 ? -10.568 1.294 14.807 1.00 91.06 94 VAL A O 1
ATOM 708 N N . THR A 1 95 ? -9.536 -0.693 14.810 1.00 93.00 95 THR A N 1
ATOM 709 C CA . THR A 1 95 ? -8.167 -0.171 14.719 1.00 93.00 95 THR A CA 1
ATOM 710 C C . THR A 1 95 ? -7.370 -1.051 13.774 1.00 93.00 95 THR A C 1
ATOM 712 O O . THR A 1 95 ? -7.403 -2.275 13.928 1.00 93.00 95 THR A O 1
ATOM 715 N N . ALA A 1 96 ? -6.637 -0.443 12.845 1.00 94.31 96 ALA A N 1
ATOM 716 C CA . ALA A 1 96 ? -5.730 -1.169 11.968 1.00 94.31 96 ALA A CA 1
ATOM 717 C C . ALA A 1 96 ? -4.605 -1.841 12.771 1.00 94.31 96 ALA A C 1
ATOM 719 O O . ALA A 1 96 ? -4.063 -1.254 13.710 1.00 94.31 96 ALA A O 1
ATOM 720 N N . GLN A 1 97 ? -4.246 -3.066 12.387 1.00 93.75 97 GLN A N 1
ATOM 721 C CA . GLN A 1 97 ? -3.006 -3.703 12.830 1.00 93.75 97 GLN A CA 1
ATOM 722 C C . GLN A 1 97 ? -1.875 -3.229 11.915 1.00 93.75 97 GLN A C 1
ATOM 724 O O . GLN A 1 97 ? -2.037 -3.222 10.695 1.00 93.75 97 GLN A O 1
ATOM 729 N N . LYS A 1 98 ? -0.760 -2.784 12.502 1.00 93.88 98 LYS A N 1
ATOM 730 C CA . LYS A 1 98 ? 0.385 -2.224 11.772 1.00 93.88 98 LYS A CA 1
ATOM 731 C C . LYS A 1 98 ? 1.706 -2.810 12.294 1.00 93.88 98 LYS A C 1
ATOM 733 O O . LYS A 1 98 ? 1.801 -3.029 13.504 1.00 93.88 98 LYS A O 1
ATOM 738 N N . PRO A 1 99 ? 2.736 -2.984 11.442 1.00 94.62 99 PRO A N 1
ATOM 739 C CA . PRO A 1 99 ? 2.727 -2.738 9.994 1.00 94.62 99 PRO A CA 1
ATOM 740 C C . PRO A 1 99 ? 1.785 -3.700 9.253 1.00 94.62 99 PRO A C 1
ATOM 742 O O . PRO A 1 99 ? 1.462 -4.761 9.774 1.00 94.62 99 PRO A O 1
ATOM 745 N N . VAL A 1 100 ? 1.301 -3.298 8.075 1.00 94.62 100 VAL A N 1
ATOM 746 C CA . VAL A 1 100 ? 0.463 -4.173 7.239 1.00 94.62 100 VAL A CA 1
ATOM 747 C C . VAL A 1 100 ? 1.305 -5.273 6.598 1.00 94.62 100 VAL A C 1
ATOM 749 O O . VAL A 1 100 ? 2.468 -5.049 6.259 1.00 94.62 100 VAL A O 1
ATOM 752 N N . ASP A 1 101 ? 0.705 -6.438 6.381 1.00 94.69 101 ASP A N 1
ATOM 753 C CA . ASP A 1 101 ? 1.342 -7.519 5.636 1.00 94.69 101 ASP A CA 1
ATOM 754 C C . ASP A 1 101 ? 1.285 -7.249 4.127 1.00 94.69 101 ASP A C 1
ATOM 756 O O . ASP A 1 101 ? 0.238 -6.907 3.570 1.00 94.69 101 ASP A O 1
ATOM 760 N N . ILE A 1 102 ? 2.414 -7.432 3.440 1.00 95.75 102 ILE A N 1
ATOM 761 C CA . ILE A 1 102 ? 2.482 -7.339 1.978 1.00 95.75 102 ILE A CA 1
ATOM 762 C C . ILE A 1 102 ? 2.253 -8.729 1.389 1.00 95.75 102 ILE A C 1
ATOM 764 O O . ILE A 1 102 ? 3.123 -9.594 1.459 1.00 95.75 102 ILE A O 1
ATOM 768 N N . LEU A 1 103 ? 1.085 -8.936 0.779 1.00 95.62 103 LEU A N 1
ATOM 769 C CA . LEU A 1 103 ? 0.725 -10.222 0.166 1.00 95.62 103 LEU A CA 1
ATOM 770 C C . LEU A 1 103 ? 1.381 -10.440 -1.205 1.00 95.62 103 LEU A C 1
ATOM 772 O O . LEU A 1 103 ? 1.609 -11.576 -1.613 1.00 95.62 103 LEU A O 1
ATOM 776 N N . GLY A 1 104 ? 1.673 -9.360 -1.931 1.00 95.50 104 GLY A N 1
ATOM 777 C CA . GLY A 1 104 ? 2.293 -9.430 -3.247 1.00 95.50 104 GLY A CA 1
ATOM 778 C C . GLY A 1 104 ? 2.591 -8.054 -3.829 1.00 95.50 104 GLY A C 1
ATOM 779 O O . GLY A 1 104 ? 1.965 -7.061 -3.464 1.00 95.50 104 GLY A O 1
ATOM 780 N N . VAL A 1 105 ? 3.551 -8.015 -4.750 1.00 96.00 105 VAL A N 1
ATOM 781 C CA . VAL A 1 105 ? 3.934 -6.815 -5.501 1.00 96.00 105 VAL A CA 1
ATOM 782 C C . VAL A 1 105 ? 3.824 -7.137 -6.982 1.00 96.00 105 VAL A C 1
ATOM 784 O O . VAL A 1 105 ? 4.376 -8.132 -7.449 1.00 96.00 105 VAL A O 1
ATOM 787 N N . TYR A 1 106 ? 3.115 -6.287 -7.718 1.00 94.12 106 TYR A N 1
ATOM 788 C CA . TYR A 1 106 ? 2.882 -6.446 -9.148 1.00 94.12 106 TYR A CA 1
ATOM 789 C C . TYR A 1 106 ? 3.400 -5.206 -9.869 1.00 94.12 106 TYR A C 1
ATOM 791 O O . TYR A 1 106 ? 2.943 -4.097 -9.601 1.00 94.12 106 TYR A O 1
ATOM 799 N N . GLN A 1 107 ? 4.351 -5.388 -10.784 1.00 92.75 107 GLN A N 1
ATOM 800 C CA . GLN A 1 107 ? 4.887 -4.298 -11.593 1.00 92.75 107 GLN A CA 1
ATOM 801 C C . GLN A 1 107 ? 4.218 -4.300 -12.966 1.00 92.75 107 GLN A C 1
ATOM 803 O O . GLN A 1 107 ? 4.393 -5.231 -13.751 1.00 92.75 107 GLN A O 1
ATOM 808 N N . PHE A 1 108 ? 3.482 -3.232 -13.262 1.00 92.69 108 PHE A N 1
ATOM 809 C CA . PHE A 1 108 ? 2.897 -3.005 -14.578 1.00 92.69 108 PHE A CA 1
ATOM 810 C C . PHE A 1 108 ? 3.888 -2.198 -15.410 1.00 92.69 108 PHE A C 1
ATOM 812 O O . PHE A 1 108 ? 4.410 -1.176 -14.959 1.00 92.69 108 PHE A O 1
ATOM 819 N N . ILE A 1 109 ? 4.173 -2.687 -16.614 1.00 88.88 109 ILE A N 1
ATOM 820 C CA . ILE A 1 109 ? 5.079 -2.052 -17.567 1.00 88.88 109 ILE A CA 1
ATOM 821 C C . ILE A 1 109 ? 4.290 -1.864 -18.862 1.00 88.88 109 ILE A C 1
ATOM 823 O O . ILE A 1 109 ? 3.656 -2.824 -19.311 1.00 88.88 109 ILE A O 1
ATOM 827 N N . PRO A 1 110 ? 4.293 -0.663 -19.463 1.00 85.38 110 PRO A N 1
ATOM 828 C CA . PRO A 1 110 ? 3.657 -0.454 -20.754 1.00 85.38 110 PRO A CA 1
ATOM 829 C C . PRO A 1 110 ? 4.202 -1.443 -21.785 1.00 85.38 110 PRO A C 1
ATOM 831 O O . PRO A 1 110 ? 5.417 -1.613 -21.905 1.00 85.38 110 PRO A O 1
ATOM 834 N N . GLY A 1 111 ? 3.309 -2.082 -22.541 1.00 77.06 111 GLY A N 1
ATOM 835 C CA . GLY A 1 111 ? 3.721 -2.828 -23.723 1.00 77.06 111 GLY A CA 1
ATOM 836 C C . GLY A 1 111 ? 4.439 -1.867 -24.665 1.00 77.06 111 GLY A C 1
ATOM 837 O O . GLY A 1 111 ? 3.882 -0.829 -25.020 1.00 77.06 111 GLY A O 1
ATOM 838 N N . GLY A 1 112 ? 5.687 -2.168 -25.026 1.00 62.97 112 GLY A N 1
ATOM 839 C CA . GLY A 1 112 ? 6.354 -1.425 -26.088 1.00 62.97 112 GLY A CA 1
ATOM 840 C C . GLY A 1 112 ? 5.506 -1.542 -27.349 1.00 62.97 112 GLY A C 1
ATOM 841 O O . GLY A 1 112 ? 5.153 -2.656 -27.735 1.00 62.97 112 GLY A O 1
ATOM 842 N N . ASN A 1 113 ? 5.142 -0.414 -27.962 1.00 48.38 113 ASN A N 1
ATOM 843 C CA . ASN A 1 113 ? 4.582 -0.444 -29.309 1.00 48.38 113 ASN A CA 1
ATOM 844 C C . ASN A 1 113 ? 5.586 -1.190 -30.200 1.00 48.38 113 ASN A C 1
ATOM 846 O O . ASN A 1 113 ? 6.753 -0.795 -30.255 1.00 48.38 113 ASN A O 1
ATOM 850 N N . ALA A 1 114 ? 5.144 -2.281 -30.826 1.00 39.94 114 ALA A N 1
ATOM 851 C CA . ALA A 1 114 ? 5.854 -2.870 -31.956 1.00 39.94 114 ALA A CA 1
ATOM 852 C C . ALA A 1 114 ? 5.831 -1.903 -33.148 1.00 39.94 114 ALA A C 1
ATOM 854 O O . ALA A 1 114 ? 4.803 -1.200 -33.309 1.00 39.94 114 ALA A O 1
#

Foldseek 3Di:
DDDDDDDDWDFDDFLLDTHTDDPVVVVVVVVDDDPDDDDPVVVCVQCVRVVVSVVVVNCQVVQQVVQQVVQVVVQVVVQVVCVVVVHDSPPDGGDGDPDDDDPDDDDDDDDPDD

Organism: NCBI:txid2849501

Sequence (114 aa):
MVVEEAHLAAFTGTPDNPTWLSDETVADLLKATPAGNMPESMGKAFITPTLDALNQGHLFAHLSDAADTKAQELDDSHRRVRQAAGTLVRGLRVTAQKPVDILGVYQFIPGGNA